Protein AF-A0A2P2JST6-F1 (afdb_monomer_lite)

Radius of gyration: 10.43 Å; chains: 1; bounding box: 26×21×26 Å

Sequence (64 aa):
MAIAAIAKRRKLLNDEVIISLADSSWEILDISGSDVTDSGLAKVAESCKFLRAVDIRYSGLKYY

Structure (mmCIF, N/CA/C/O backbone):
data_AF-A0A2P2JST6-F1
#
_entry.id   AF-A0A2P2JST6-F1
#
loop_
_atom_site.group_PDB
_atom_site.id
_atom_site.type_symbol
_atom_site.label_atom_id
_atom_site.label_alt_id
_atom_site.label_comp_id
_atom_site.label_asym_id
_atom_site.label_entity_id
_atom_site.label_seq_id
_atom_site.pdbx_PDB_ins_code
_atom_site.Cartn_x
_atom_site.Cartn_y
_atom_site.Cartn_z
_atom_site.occupancy
_atom_site.B_iso_or_equiv
_atom_site.auth_seq_id
_atom_site.auth_comp_id
_atom_site.auth_asym_id
_atom_site.auth_atom_id
_atom_site.pdbx_PDB_model_num
ATOM 1 N N . MET A 1 1 ? -11.018 2.951 -1.345 1.00 77.50 1 MET A N 1
ATOM 2 C CA . MET A 1 1 ? -10.453 1.957 -2.295 1.00 77.50 1 MET A CA 1
ATOM 3 C C . MET A 1 1 ? -10.565 2.293 -3.787 1.00 77.50 1 MET A C 1
ATOM 5 O O . MET A 1 1 ? -9.671 1.890 -4.523 1.00 77.50 1 MET A O 1
ATOM 9 N N . ALA A 1 2 ? -11.596 3.000 -4.279 1.00 91.56 2 ALA A N 1
ATOM 10 C CA . ALA A 1 2 ? -11.764 3.221 -5.728 1.00 91.56 2 ALA A CA 1
ATOM 11 C C . ALA A 1 2 ? -10.543 3.876 -6.412 1.00 91.56 2 ALA A C 1
ATOM 13 O O . ALA A 1 2 ? -10.103 3.399 -7.456 1.00 91.56 2 ALA A O 1
ATOM 14 N N . ILE A 1 3 ? -9.952 4.908 -5.796 1.00 95.19 3 ILE A N 1
ATOM 15 C CA . ILE A 1 3 ? -8.789 5.618 -6.355 1.00 95.19 3 ILE A CA 1
ATOM 16 C C . ILE A 1 3 ? -7.552 4.710 -6.417 1.00 95.19 3 ILE A C 1
ATOM 18 O O . ILE A 1 3 ? -6.912 4.643 -7.462 1.00 95.19 3 ILE A O 1
ATOM 22 N N . ALA A 1 4 ? -7.265 3.941 -5.360 1.00 94.50 4 ALA A N 1
ATOM 23 C CA . ALA A 1 4 ? -6.155 2.983 -5.353 1.00 94.50 4 ALA A CA 1
ATOM 24 C C . ALA A 1 4 ? -6.305 1.931 -6.470 1.00 94.50 4 ALA A C 1
ATOM 26 O O . ALA A 1 4 ? -5.361 1.653 -7.208 1.00 94.50 4 ALA A O 1
ATOM 27 N N . ALA A 1 5 ? -7.524 1.417 -6.679 1.00 95.38 5 ALA A N 1
ATOM 28 C CA . ALA A 1 5 ? -7.807 0.474 -7.760 1.00 95.38 5 ALA A CA 1
ATOM 29 C C . ALA A 1 5 ? -7.644 1.100 -9.161 1.00 95.38 5 ALA A C 1
ATOM 31 O O . ALA A 1 5 ? -7.236 0.416 -10.103 1.00 95.38 5 ALA A O 1
ATOM 32 N N . ILE A 1 6 ? -7.968 2.387 -9.326 1.00 97.31 6 ILE A N 1
ATOM 33 C CA . ILE A 1 6 ? -7.739 3.124 -10.578 1.00 97.31 6 ILE A CA 1
ATOM 34 C C . ILE A 1 6 ? -6.238 3.324 -10.809 1.00 97.31 6 ILE A C 1
ATOM 36 O O . ILE A 1 6 ? -5.757 2.996 -11.893 1.00 97.31 6 ILE A O 1
ATOM 40 N N . ALA A 1 7 ? -5.499 3.789 -9.797 1.00 97.31 7 ALA A N 1
ATOM 41 C CA . ALA A 1 7 ? -4.052 3.975 -9.870 1.00 97.31 7 ALA A CA 1
ATOM 42 C C . ALA A 1 7 ? -3.343 2.670 -10.266 1.00 97.31 7 ALA A C 1
ATOM 44 O O . ALA A 1 7 ? -2.530 2.672 -11.190 1.00 97.31 7 ALA A O 1
ATOM 45 N N . LYS A 1 8 ? -3.741 1.534 -9.674 1.00 95.50 8 LYS A N 1
ATOM 46 C CA . LYS A 1 8 ? -3.213 0.205 -10.022 1.00 95.50 8 LYS A CA 1
ATOM 47 C C . LYS A 1 8 ? -3.419 -0.131 -11.499 1.00 95.50 8 LYS A C 1
ATOM 49 O O . LYS A 1 8 ? -2.467 -0.425 -12.215 1.00 95.50 8 LYS A O 1
ATOM 54 N N . ARG A 1 9 ? -4.661 -0.030 -11.992 1.00 96.19 9 ARG A N 1
ATOM 55 C CA . ARG A 1 9 ? -5.011 -0.336 -13.398 1.00 96.19 9 ARG A CA 1
ATOM 56 C C . ARG A 1 9 ? -4.296 0.567 -14.402 1.00 96.19 9 ARG A C 1
ATOM 58 O O . ARG A 1 9 ? -4.138 0.185 -15.557 1.00 96.19 9 ARG A O 1
ATOM 65 N N . ARG A 1 10 ? -3.890 1.763 -13.974 1.00 96.94 10 ARG A N 1
ATOM 66 C CA . ARG A 1 10 ? -3.157 2.735 -14.790 1.00 96.94 10 ARG A CA 1
ATOM 67 C C . ARG A 1 10 ? -1.637 2.641 -14.637 1.00 96.94 10 ARG A C 1
ATOM 69 O O . ARG A 1 10 ? -0.957 3.431 -15.276 1.00 96.94 10 ARG A O 1
ATOM 76 N N . LYS A 1 11 ? -1.116 1.680 -13.859 1.00 95.69 11 LYS A N 1
ATOM 77 C CA . LYS A 1 11 ? 0.318 1.546 -13.534 1.00 95.69 11 LYS A CA 1
ATOM 78 C C . LYS A 1 11 ? 0.898 2.810 -12.883 1.00 95.69 11 LYS A C 1
ATOM 80 O O . LYS A 1 11 ? 2.006 3.225 -13.188 1.00 95.69 11 LYS A O 1
ATOM 85 N N . LEU A 1 12 ? 0.103 3.443 -12.022 1.00 97.25 12 LEU A N 1
ATOM 86 C CA . LEU A 1 12 ? 0.470 4.644 -11.264 1.00 97.25 12 LEU A CA 1
ATOM 87 C C . LEU A 1 12 ? 0.531 4.378 -9.756 1.00 97.25 12 LEU A C 1
ATOM 89 O O . LEU A 1 12 ? 0.727 5.306 -8.980 1.00 97.25 12 LEU A O 1
ATOM 93 N N . LEU A 1 13 ? 0.289 3.139 -9.320 1.00 97.62 13 LEU A N 1
ATOM 94 C CA . LEU A 1 13 ? 0.307 2.806 -7.903 1.00 97.62 13 LEU A CA 1
ATOM 95 C C . LEU A 1 13 ? 1.749 2.551 -7.453 1.00 97.62 13 LEU A C 1
ATOM 97 O O . LEU A 1 13 ? 2.350 1.553 -7.840 1.00 97.62 13 LEU A O 1
ATOM 101 N N . ASN A 1 14 ? 2.270 3.470 -6.646 1.00 97.50 14 ASN A N 1
ATOM 102 C CA . ASN A 1 14 ? 3.591 3.438 -6.023 1.00 97.50 14 ASN A CA 1
ATOM 103 C C . ASN A 1 14 ? 3.476 3.889 -4.554 1.00 97.50 14 ASN A C 1
ATOM 105 O O . ASN A 1 14 ? 2.373 4.196 -4.089 1.00 97.50 14 ASN A O 1
ATOM 109 N N . ASP A 1 15 ? 4.602 3.942 -3.840 1.00 98.19 15 ASP A N 1
ATOM 110 C CA . ASP A 1 15 ? 4.656 4.320 -2.421 1.00 98.19 15 ASP A CA 1
ATOM 111 C C . ASP A 1 15 ? 3.986 5.670 -2.129 1.00 98.19 15 ASP A C 1
ATOM 113 O O . ASP A 1 15 ? 3.120 5.754 -1.260 1.00 98.19 15 ASP A O 1
ATOM 117 N N . GLU A 1 16 ? 4.333 6.720 -2.874 1.00 98.31 16 GLU A N 1
ATOM 118 C CA . GLU A 1 16 ? 3.803 8.073 -2.660 1.00 98.31 16 GLU A CA 1
ATOM 119 C C . GLU A 1 16 ? 2.275 8.112 -2.800 1.00 98.31 16 GLU A C 1
ATOM 121 O O . GLU A 1 16 ? 1.566 8.689 -1.966 1.00 98.31 16 GLU A O 1
ATOM 126 N N . VAL A 1 17 ? 1.756 7.441 -3.830 1.00 98.00 17 VAL A N 1
ATOM 127 C CA . VAL A 1 17 ? 0.321 7.388 -4.108 1.00 98.00 17 VAL A CA 1
ATOM 128 C C . VAL A 1 17 ? -0.411 6.572 -3.048 1.00 98.00 17 VAL A C 1
ATOM 130 O O . VAL A 1 17 ? -1.440 7.025 -2.548 1.00 98.00 17 VAL A O 1
ATOM 133 N N . ILE A 1 18 ? 0.081 5.384 -2.678 1.00 97.31 18 ILE A N 1
ATOM 134 C CA . ILE A 1 18 ? -0.631 4.544 -1.706 1.00 97.31 18 ILE A CA 1
ATOM 135 C C . ILE A 1 18 ? -0.599 5.149 -0.299 1.00 97.31 18 ILE A C 1
ATOM 137 O O . ILE A 1 18 ? -1.615 5.100 0.390 1.00 97.31 18 ILE A O 1
ATOM 141 N N . ILE A 1 19 ? 0.511 5.779 0.100 1.00 97.81 19 ILE A N 1
ATOM 142 C CA . ILE A 1 19 ? 0.629 6.473 1.390 1.00 97.81 19 ILE A CA 1
ATOM 143 C C . ILE A 1 19 ? -0.369 7.631 1.459 1.00 97.81 19 ILE A C 1
ATOM 145 O O . ILE A 1 19 ? -1.062 7.778 2.462 1.00 97.81 19 ILE A O 1
ATOM 149 N N . SER A 1 20 ? -0.497 8.412 0.383 1.00 97.75 20 SER A N 1
ATOM 150 C CA . SER A 1 20 ? -1.433 9.544 0.322 1.00 97.75 20 SER A CA 1
ATOM 151 C 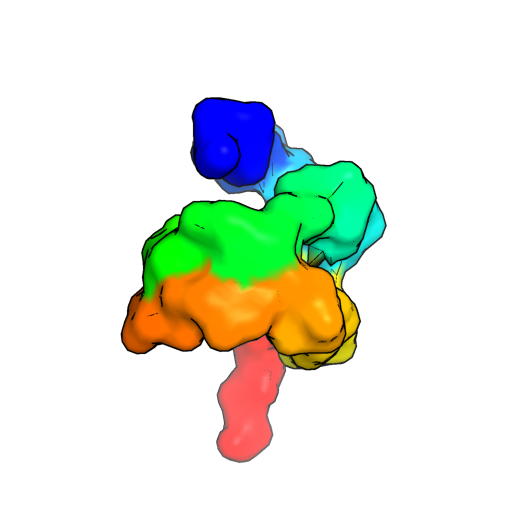C . SER A 1 20 ? -2.905 9.120 0.336 1.00 97.75 20 SER A C 1
ATOM 153 O O . SER A 1 20 ? -3.773 9.904 0.712 1.00 97.75 20 SER A O 1
ATOM 155 N N . LEU A 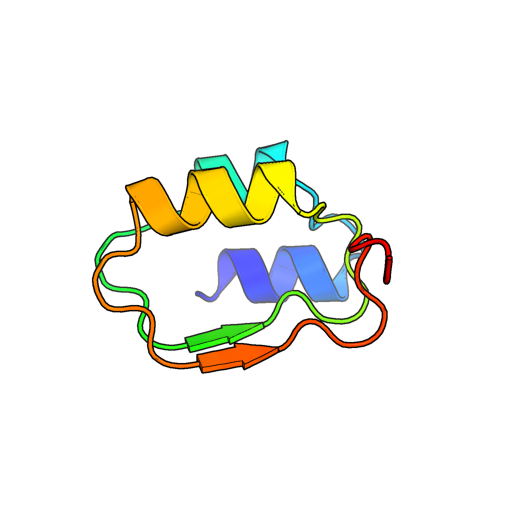1 21 ? -3.201 7.892 -0.097 1.00 96.56 21 LEU A N 1
ATOM 156 C CA . LEU A 1 21 ? -4.556 7.335 -0.122 1.00 96.56 21 LEU A CA 1
ATOM 157 C C . LEU A 1 21 ? -4.901 6.510 1.120 1.00 96.56 21 LEU A C 1
ATOM 159 O O . LEU A 1 21 ? -6.067 6.143 1.270 1.00 96.56 21 LEU A O 1
ATOM 163 N N . ALA A 1 22 ? -3.911 6.181 1.953 1.00 95.94 22 ALA A N 1
ATOM 164 C CA . ALA A 1 22 ? -4.071 5.309 3.104 1.00 95.94 22 ALA A CA 1
ATOM 165 C C . ALA A 1 22 ? -5.151 5.847 4.048 1.00 95.94 22 ALA A C 1
ATOM 167 O O . ALA A 1 22 ? -5.101 6.993 4.492 1.00 95.94 22 ALA A O 1
ATOM 168 N N . ASP A 1 23 ? -6.114 4.992 4.372 1.00 93.62 23 ASP A N 1
ATOM 169 C CA . ASP A 1 23 ? -7.247 5.328 5.224 1.00 93.62 23 ASP A CA 1
ATOM 170 C C . ASP A 1 23 ? -7.423 4.233 6.276 1.00 93.62 23 ASP A C 1
ATOM 172 O O . ASP A 1 23 ? -7.241 3.043 5.998 1.00 93.62 23 ASP A O 1
ATOM 176 N N . SER A 1 24 ? -7.766 4.630 7.501 1.00 95.56 24 SER A N 1
ATOM 177 C CA . SER A 1 24 ? -7.887 3.685 8.607 1.00 95.56 24 SER A CA 1
ATOM 178 C C . SER A 1 24 ? -8.952 2.623 8.344 1.00 95.56 24 SER A C 1
ATOM 180 O O . SER A 1 24 ? -8.770 1.495 8.787 1.00 95.56 24 SER A O 1
ATOM 182 N N . SER A 1 25 ? -9.995 2.924 7.562 1.00 95.31 25 SER A N 1
ATOM 183 C CA . SER A 1 25 ? -11.118 2.031 7.269 1.00 95.31 25 SER A CA 1
ATOM 184 C C . SER A 1 25 ? -10.783 0.871 6.321 1.00 95.31 25 SER A C 1
ATOM 186 O O . SER A 1 25 ? -11.679 0.105 5.958 1.00 95.31 25 SER A O 1
ATOM 188 N N . TRP A 1 26 ? -9.554 0.765 5.812 1.00 95.88 26 TRP A N 1
ATOM 189 C CA . TRP A 1 26 ? -9.202 -0.281 4.855 1.00 95.88 26 TRP A CA 1
ATOM 190 C C . TRP A 1 26 ? -9.080 -1.647 5.531 1.00 95.88 26 TRP A C 1
ATOM 192 O O . TRP A 1 26 ? -8.245 -1.841 6.408 1.00 95.88 26 TRP A O 1
ATOM 202 N N . GLU A 1 27 ? -9.864 -2.617 5.055 1.00 96.62 27 GLU A N 1
ATOM 203 C CA . GLU A 1 27 ? -9.787 -4.017 5.502 1.00 96.62 27 GLU A CA 1
ATOM 204 C C . GLU A 1 27 ? -9.025 -4.924 4.530 1.00 96.62 27 GLU A C 1
ATOM 206 O O . GLU A 1 27 ? -8.381 -5.892 4.938 1.00 96.62 27 GLU A O 1
ATOM 211 N N . ILE A 1 28 ? -9.086 -4.619 3.234 1.00 95.88 28 ILE A N 1
ATOM 212 C CA . ILE A 1 28 ? -8.440 -5.391 2.171 1.00 95.88 28 ILE A CA 1
ATOM 213 C C . ILE A 1 28 ? -7.698 -4.421 1.264 1.00 95.88 28 ILE A C 1
ATOM 215 O O . ILE A 1 28 ? -8.278 -3.436 0.800 1.00 95.88 28 ILE A O 1
ATOM 219 N N . LEU A 1 29 ? -6.437 -4.729 0.978 1.00 96.12 29 LEU A N 1
ATOM 220 C CA . LEU A 1 29 ? -5.587 -3.949 0.091 1.00 96.12 29 LEU A CA 1
ATOM 221 C C . LEU A 1 29 ? -5.029 -4.831 -1.026 1.00 96.12 29 LEU A C 1
ATOM 223 O O . LEU A 1 29 ? -4.465 -5.890 -0.783 1.00 96.12 29 LEU A O 1
ATOM 227 N N . ASP A 1 30 ? -5.168 -4.379 -2.265 1.00 96.06 30 ASP A N 1
ATOM 228 C CA . ASP A 1 30 ? -4.586 -5.033 -3.433 1.00 96.06 30 ASP A CA 1
ATOM 229 C C . ASP A 1 30 ? -3.552 -4.098 -4.066 1.00 96.06 30 ASP A C 1
ATOM 231 O O . ASP A 1 30 ? -3.909 -3.098 -4.697 1.00 96.06 30 ASP A O 1
ATOM 235 N N . ILE A 1 31 ? -2.276 -4.440 -3.879 1.00 96.38 31 ILE A N 1
ATOM 236 C CA . ILE A 1 31 ? -1.113 -3.764 -4.472 1.00 96.38 31 ILE A CA 1
ATOM 237 C C . ILE A 1 31 ? -0.398 -4.675 -5.479 1.00 96.38 31 ILE A C 1
ATOM 239 O O . ILE A 1 31 ? 0.765 -4.456 -5.818 1.00 96.38 31 ILE A O 1
ATOM 243 N N . SER A 1 32 ? -1.079 -5.706 -5.980 1.00 95.75 32 SER A N 1
ATOM 244 C CA . SER A 1 32 ? -0.497 -6.618 -6.961 1.00 95.75 32 SER A CA 1
ATOM 245 C C . SER A 1 32 ? -0.126 -5.899 -8.262 1.00 95.75 32 SER A C 1
ATOM 247 O O . SER A 1 32 ? -0.871 -5.044 -8.751 1.00 95.75 32 SER A O 1
ATOM 249 N N . GLY A 1 33 ? 1.023 -6.253 -8.843 1.00 95.25 33 GLY A N 1
ATOM 250 C CA . GLY A 1 33 ? 1.510 -5.647 -10.088 1.00 95.25 33 GLY A CA 1
ATOM 251 C C . GLY A 1 33 ? 1.791 -4.143 -9.989 1.00 95.25 33 GLY A C 1
ATOM 252 O O . GLY A 1 33 ? 1.690 -3.450 -11.002 1.00 95.25 33 GLY A O 1
ATOM 253 N N . SER A 1 34 ? 2.048 -3.631 -8.783 1.00 96.75 34 SER A N 1
ATOM 254 C CA . SER A 1 34 ? 2.339 -2.218 -8.520 1.00 96.75 34 SER A CA 1
ATOM 255 C C . SER A 1 34 ? 3.806 -1.996 -8.150 1.00 96.75 34 SER A C 1
ATOM 257 O O . SER A 1 34 ? 4.501 -2.940 -7.778 1.00 96.75 34 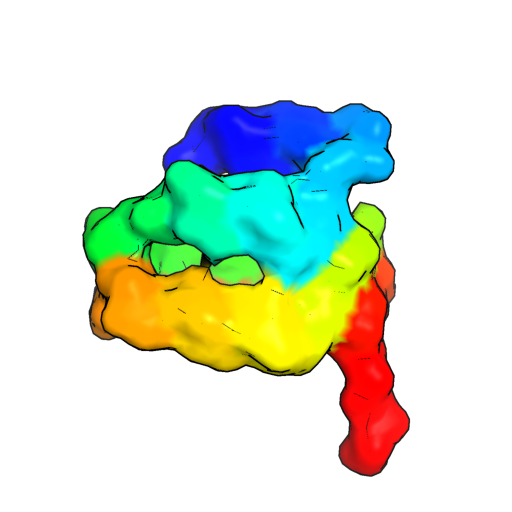SER A O 1
ATOM 259 N N . ASP A 1 35 ? 4.245 -0.739 -8.169 1.00 96.94 35 ASP A N 1
ATOM 260 C CA . ASP A 1 35 ? 5.601 -0.339 -7.770 1.00 96.94 35 ASP A CA 1
ATOM 261 C C . ASP A 1 35 ? 5.688 -0.018 -6.266 1.00 96.94 35 ASP A C 1
ATOM 263 O O . ASP A 1 35 ? 6.599 0.678 -5.821 1.00 96.94 35 ASP A O 1
ATOM 267 N N . VAL A 1 36 ? 4.718 -0.488 -5.471 1.00 97.00 36 VAL A N 1
ATOM 268 C CA . VAL A 1 36 ? 4.744 -0.347 -4.010 1.00 97.00 36 VAL A CA 1
ATOM 269 C C . VAL A 1 36 ? 5.834 -1.247 -3.432 1.00 97.00 36 VAL A C 1
ATOM 271 O O . VAL A 1 36 ? 5.917 -2.429 -3.769 1.00 97.00 36 VAL A O 1
ATOM 274 N N . THR A 1 37 ? 6.658 -0.684 -2.557 1.00 96.19 37 THR A N 1
ATOM 275 C CA . THR A 1 37 ? 7.774 -1.354 -1.886 1.00 96.19 37 THR A CA 1
ATOM 276 C C . THR A 1 37 ? 7.393 -1.820 -0.480 1.00 96.19 37 THR A C 1
ATOM 278 O O . THR A 1 37 ? 6.362 -1.425 0.073 1.00 96.19 37 THR A O 1
ATOM 281 N N . ASP A 1 38 ? 8.266 -2.618 0.145 1.00 95.19 38 ASP A N 1
ATOM 282 C CA . ASP A 1 38 ? 8.123 -3.032 1.548 1.00 95.19 38 ASP A CA 1
ATOM 283 C C . ASP A 1 38 ? 8.025 -1.819 2.495 1.00 95.19 38 ASP A C 1
ATOM 285 O O . ASP A 1 38 ? 7.207 -1.802 3.417 1.00 95.19 38 ASP A O 1
ATOM 289 N N . SER A 1 39 ? 8.813 -0.769 2.233 1.00 95.25 39 SER A N 1
ATOM 290 C CA . SER A 1 39 ? 8.816 0.475 3.013 1.00 95.25 39 SER A CA 1
ATOM 291 C C . SER A 1 39 ? 7.508 1.250 2.861 1.00 95.25 39 SER A C 1
ATOM 293 O O . SER A 1 39 ? 6.959 1.742 3.851 1.00 95.25 39 SER A O 1
ATOM 295 N N . GLY A 1 40 ? 6.979 1.339 1.636 1.00 96.12 40 GLY A N 1
ATOM 296 C CA . GLY A 1 40 ? 5.685 1.967 1.379 1.00 96.12 40 GLY A CA 1
ATOM 297 C C . GLY A 1 40 ? 4.547 1.225 2.068 1.00 96.12 40 GLY A C 1
ATOM 298 O O . GLY A 1 40 ? 3.724 1.841 2.749 1.00 96.12 40 GLY A O 1
ATOM 299 N N . LEU A 1 41 ? 4.536 -0.107 1.974 1.00 95.56 41 LEU A N 1
ATOM 300 C CA . LEU A 1 41 ? 3.539 -0.938 2.645 1.00 95.56 41 LEU A CA 1
ATOM 301 C C . LEU A 1 41 ? 3.622 -0.822 4.175 1.00 95.56 41 LEU A C 1
ATOM 303 O O . LEU A 1 41 ? 2.585 -0.693 4.830 1.00 95.56 41 LEU A O 1
ATOM 307 N N . ALA A 1 42 ? 4.829 -0.806 4.747 1.00 95.81 42 ALA A N 1
ATOM 308 C CA . ALA A 1 42 ? 5.022 -0.587 6.180 1.00 95.81 42 ALA A CA 1
ATOM 309 C C . ALA A 1 42 ? 4.418 0.753 6.627 1.00 95.81 42 ALA A C 1
ATOM 311 O O . ALA A 1 42 ? 3.717 0.808 7.639 1.00 95.81 42 ALA A O 1
ATOM 312 N N . LYS A 1 43 ? 4.597 1.815 5.830 1.00 97.12 43 LYS A N 1
ATOM 313 C CA . LYS A 1 43 ? 4.012 3.129 6.117 1.00 97.12 43 LYS A CA 1
ATOM 314 C C . LYS A 1 43 ? 2.486 3.124 6.032 1.00 97.12 43 LYS A C 1
ATOM 316 O O . LYS A 1 43 ? 1.821 3.697 6.888 1.00 97.12 43 LYS A O 1
ATOM 321 N N . VAL A 1 44 ? 1.910 2.436 5.048 1.00 96.25 44 VAL A N 1
ATOM 322 C CA . 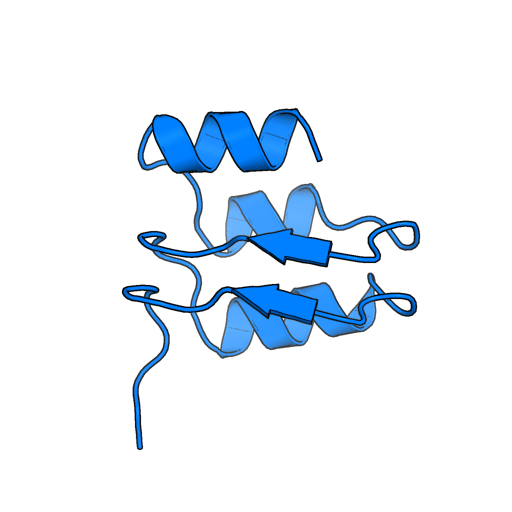VAL A 1 44 ? 0.450 2.264 4.933 1.00 96.25 44 VAL A CA 1
ATOM 323 C C . VAL A 1 44 ? -0.121 1.530 6.151 1.00 96.25 44 VAL A C 1
ATOM 325 O O . VAL A 1 44 ? -1.176 1.920 6.657 1.00 96.25 44 VAL A O 1
ATOM 328 N N . ALA A 1 45 ? 0.581 0.518 6.671 1.00 95.38 45 ALA A N 1
ATOM 329 C CA . ALA A 1 45 ? 0.181 -0.224 7.870 1.00 95.38 45 ALA A CA 1
ATOM 330 C C . ALA A 1 45 ? 0.208 0.630 9.159 1.00 95.38 45 ALA A C 1
ATOM 332 O O . ALA A 1 45 ? -0.471 0.320 10.148 1.00 95.38 45 ALA A O 1
ATOM 333 N N . GLU A 1 46 ? 0.938 1.750 9.169 1.00 96.06 46 GLU A N 1
ATOM 334 C CA . GLU A 1 46 ? 0.852 2.723 10.261 1.00 96.06 46 GLU A CA 1
ATOM 335 C C . GLU A 1 46 ? -0.527 3.399 10.324 1.00 96.06 46 GLU A C 1
ATOM 337 O O . GLU A 1 46 ? -1.007 3.646 11.429 1.00 96.06 46 GLU A O 1
ATOM 342 N N . SER A 1 47 ? -1.193 3.622 9.188 1.00 93.94 47 SER A N 1
ATOM 343 C CA . SER A 1 47 ? -2.522 4.255 9.119 1.00 93.94 47 SER A CA 1
ATOM 344 C C . SER A 1 47 ? -3.670 3.239 9.082 1.00 93.94 47 SER A C 1
ATOM 346 O O . SER A 1 47 ? -4.689 3.413 9.752 1.00 93.94 47 SER A O 1
ATOM 348 N N . CYS A 1 48 ? -3.511 2.151 8.327 1.00 95.62 48 CYS A N 1
ATOM 349 C CA . CYS A 1 48 ? -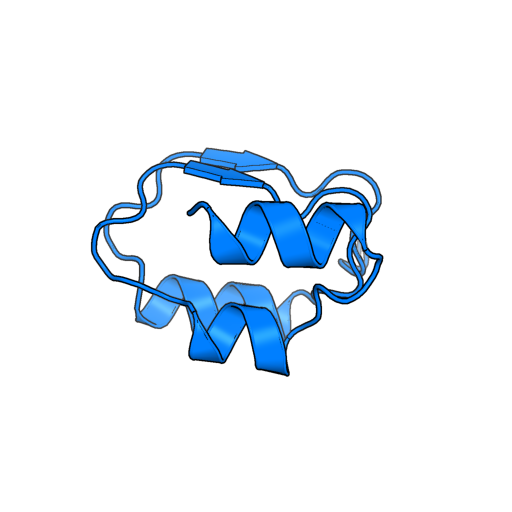4.579 1.201 8.010 1.00 95.62 48 CYS A CA 1
ATOM 350 C C . CYS A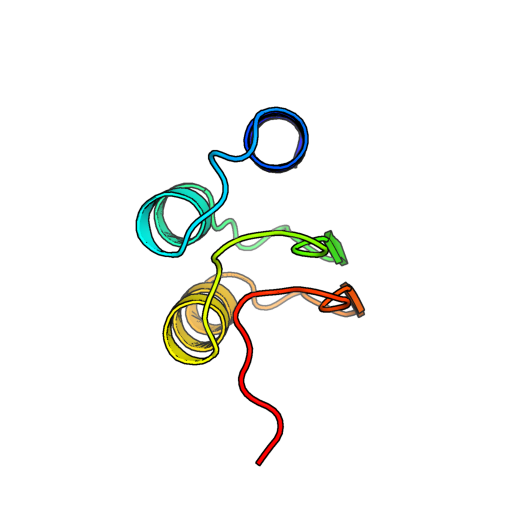 1 48 ? -4.680 0.080 9.061 1.00 95.62 48 CYS A C 1
ATOM 352 O O . CYS A 1 48 ? -4.347 -1.076 8.800 1.00 95.62 48 CYS A O 1
ATOM 354 N N . LYS A 1 49 ? -5.123 0.422 10.279 1.00 94.62 49 LYS A N 1
ATOM 355 C CA . LYS A 1 49 ? -5.149 -0.501 11.436 1.00 94.62 49 LYS A CA 1
ATOM 356 C C . LYS A 1 49 ? -6.125 -1.669 11.317 1.00 94.62 49 LYS A C 1
ATOM 358 O O . LYS A 1 49 ? -5.987 -2.635 12.063 1.00 94.62 49 LYS A O 1
ATOM 363 N N . PHE A 1 50 ? -7.082 -1.591 10.398 1.00 96.19 50 PHE A N 1
ATOM 364 C CA . PHE A 1 50 ? -8.076 -2.636 10.174 1.00 96.19 50 PHE A CA 1
ATOM 365 C C . PHE A 1 50 ? -7.733 -3.560 8.998 1.00 96.19 50 PHE A C 1
ATOM 367 O O . PHE A 1 50 ? -8.560 -4.397 8.649 1.00 96.19 50 PHE A O 1
ATOM 374 N N . LEU A 1 51 ? -6.530 -3.467 8.408 1.00 95.50 51 LEU A N 1
ATOM 375 C CA . LEU A 1 51 ? -6.116 -4.368 7.329 1.00 95.50 51 LEU A CA 1
ATOM 376 C C . LEU A 1 51 ? -6.066 -5.825 7.799 1.00 95.50 51 LEU A C 1
ATOM 378 O O . LEU A 1 51 ? -5.410 -6.165 8.782 1.00 95.50 51 LEU A O 1
ATOM 382 N N . ARG A 1 52 ? -6.733 -6.698 7.045 1.00 96.00 52 ARG A N 1
ATOM 383 C CA . ARG A 1 52 ? -6.842 -8.143 7.301 1.00 96.00 52 ARG A CA 1
ATOM 384 C C . ARG A 1 52 ? -6.263 -8.987 6.176 1.00 96.00 52 ARG A C 1
ATOM 386 O O . ARG A 1 52 ? -5.873 -10.125 6.413 1.00 96.00 52 ARG A O 1
ATOM 393 N N . ALA A 1 53 ? -6.226 -8.450 4.960 1.00 96.31 53 ALA A N 1
ATOM 394 C CA . ALA A 1 53 ? -5.680 -9.132 3.798 1.00 96.31 53 ALA A CA 1
ATOM 395 C C . ALA A 1 53 ? -4.965 -8.143 2.876 1.00 96.31 53 ALA A C 1
ATOM 397 O O . ALA A 1 53 ? -5.480 -7.056 2.601 1.00 96.31 53 ALA A O 1
ATOM 398 N N . VAL A 1 54 ? -3.796 -8.548 2.378 1.00 95.50 54 VAL A N 1
ATOM 399 C CA . VAL A 1 54 ? -3.018 -7.777 1.407 1.00 95.50 54 VAL A CA 1
ATOM 400 C C . VAL A 1 54 ? -2.592 -8.691 0.261 1.00 95.50 54 VAL A C 1
ATOM 402 O O . VAL A 1 54 ? -1.936 -9.705 0.493 1.00 95.50 54 VAL A O 1
ATOM 405 N N . ASP A 1 55 ? -2.959 -8.344 -0.972 1.00 95.81 55 ASP A N 1
ATOM 406 C CA . ASP A 1 55 ? -2.437 -9.004 -2.171 1.00 95.81 55 ASP A CA 1
ATOM 407 C C . ASP A 1 55 ? -1.187 -8.271 -2.667 1.00 95.81 55 ASP A C 1
ATOM 409 O O . ASP A 1 55 ? -1.260 -7.117 -3.095 1.00 95.81 55 ASP A O 1
ATOM 413 N N . ILE A 1 56 ? -0.048 -8.962 -2.600 1.00 95.12 56 ILE A N 1
ATOM 414 C CA . ILE A 1 56 ? 1.288 -8.441 -2.921 1.00 95.12 56 ILE A CA 1
ATOM 415 C C . ILE A 1 56 ? 1.908 -9.095 -4.163 1.00 95.12 56 ILE A C 1
ATOM 417 O O . ILE A 1 56 ? 3.093 -8.918 -4.438 1.00 95.12 56 ILE A O 1
ATOM 421 N N . ARG A 1 57 ? 1.158 -9.896 -4.926 1.00 93.69 57 ARG A N 1
ATOM 422 C CA . ARG A 1 57 ? 1.735 -10.639 -6.060 1.00 93.69 57 ARG A CA 1
ATOM 423 C C . ARG A 1 57 ? 2.287 -9.694 -7.127 1.00 93.69 57 ARG A C 1
ATOM 425 O O . ARG A 1 57 ? 1.599 -8.766 -7.539 1.00 93.69 57 ARG A O 1
ATOM 432 N N . TYR A 1 58 ? 3.499 -9.956 -7.616 1.00 90.38 58 TYR A N 1
ATOM 433 C CA . TYR A 1 58 ? 4.168 -9.135 -8.642 1.00 90.38 58 TYR A CA 1
ATOM 434 C C . TYR A 1 58 ? 4.318 -7.650 -8.267 1.00 90.38 58 TYR A C 1
ATOM 436 O O . TYR A 1 58 ? 4.398 -6.801 -9.150 1.00 90.38 58 TYR A O 1
ATOM 444 N N . SER A 1 59 ? 4.276 -7.328 -6.976 1.00 86.25 59 SER A N 1
ATOM 445 C CA . SER A 1 59 ? 4.552 -5.980 -6.483 1.00 86.25 59 SER A CA 1
ATOM 446 C C . SER A 1 59 ? 6.062 -5.719 -6.414 1.00 86.25 59 SER A C 1
ATOM 448 O O . SER A 1 59 ? 6.863 -6.647 -6.544 1.00 86.25 59 SER A O 1
ATOM 450 N N . GLY A 1 60 ? 6.453 -4.469 -6.169 1.00 77.94 60 GLY A N 1
ATOM 451 C CA . GLY A 1 60 ? 7.842 -4.062 -5.936 1.00 77.94 60 GLY A CA 1
ATOM 452 C C . GLY A 1 60 ? 8.482 -4.610 -4.650 1.00 77.94 60 GLY A C 1
ATOM 453 O O . GLY A 1 60 ? 9.609 -4.223 -4.333 1.00 77.94 60 GLY A O 1
ATOM 454 N N . LEU A 1 61 ? 7.796 -5.488 -3.907 1.00 76.38 61 LEU A N 1
ATOM 455 C CA . LEU A 1 61 ? 8.319 -6.144 -2.711 1.00 76.38 61 LEU A CA 1
ATOM 456 C C . LEU A 1 61 ? 9.451 -7.114 -3.088 1.00 76.38 61 LEU A C 1
ATOM 458 O O . LEU A 1 61 ? 9.300 -7.971 -3.965 1.00 76.38 61 LEU A O 1
ATOM 462 N N . LYS A 1 62 ? 10.609 -6.982 -2.429 1.00 71.62 62 LYS A N 1
ATOM 463 C CA . LYS A 1 62 ? 11.760 -7.858 -2.679 1.00 71.62 62 LYS A CA 1
ATOM 464 C C . LYS A 1 62 ? 11.682 -9.061 -1.742 1.00 71.62 62 LYS A C 1
ATOM 466 O O . LYS A 1 62 ? 11.830 -8.917 -0.535 1.00 71.62 62 LYS A O 1
ATOM 471 N N . TYR A 1 63 ? 11.483 -10.250 -2.309 1.00 58.22 63 TYR A N 1
ATOM 472 C CA . TYR A 1 63 ? 11.604 -11.514 -1.580 1.00 58.22 63 TYR A CA 1
ATOM 473 C C . TYR A 1 63 ? 13.068 -11.699 -1.143 1.00 58.22 63 TYR A C 1
ATOM 475 O O . TYR A 1 63 ? 13.911 -12.035 -1.977 1.00 58.22 63 TYR A O 1
ATOM 483 N N . TYR A 1 64 ? 13.373 -11.416 0.125 1.00 49.84 64 TYR A N 1
ATOM 484 C CA . TYR A 1 64 ? 14.601 -11.872 0.785 1.00 49.84 64 TYR A CA 1
ATOM 485 C C . TYR A 1 64 ? 14.398 -13.271 1.364 1.00 49.84 64 TYR A C 1
ATOM 487 O O . TYR A 1 64 ? 13.287 -13.535 1.881 1.00 49.84 64 TYR A O 1
#

Foldseek 3Di:
DVVQVVCQVVQNDELVVLLVVQALPDQEEEQALHAYEPVSVVSSCVHNVNHDYYHCHNYNYDDD

Secondary structure (DSSP, 8-state):
-HHHHHHHHTT--BHHHHHHH--TT-SEEE-TTSB--HHHHHHHHHH-TT--EEE-TTSS----

pLDDT: mean 93.22, std 8.77, range [49.84, 98.31]

Organism: Rhizophora mucronata (NCBI:txid61149)